Protein AF-W1XJW7-F1 (afdb_monomer)

Mean predicted aligned error: 4.86 Å

InterPro domains:
  IPR000312 Glycosyl transferase, family 3 [PF00591] (8-73)
  IPR035902 Nucleoside phosphorylase/phosphoribosyltransferase catalytic domain superfamily [G3DSA:3.40.1030.10] (2-74)
  IPR035902 Nucleoside phosphor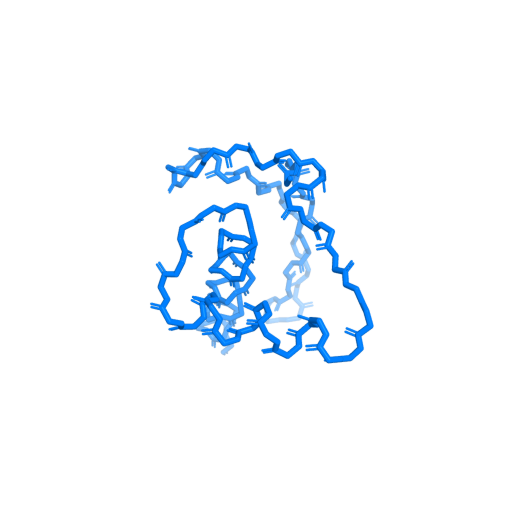ylase/phosphoribosyltransferase catalytic domain superfamily [SSF52418] (6-70)

Foldseek 3Di:
DAWDWDWAAFPNDIDIDTDDVVVVVDDDADPVQQDADDPVRVVVLVVCLVVPDDGDNVSVVVVVVVVVVVNVVRD

Nearest PDB structures (foldseek):
  4x5a-assembly1_A  TM=9.678E-01  e=2.484E-03  Mycobacterium tuberculosis
  5bne-assembly2_C  TM=9.793E-01  e=3.909E-03  Mycobacterium tuberculosis H37Rv
  5c7s-assembly1_A  TM=9.871E-01  e=5.764E-03  Mycobacterium tuberculosis H37Rv
  2bpq-assembly1_B  TM=9.736E-01  e=5.764E-03  Mycobacterium tuberculosis H37Rv
  3uu1-assembly3_C  TM=9.808E-01  e=5.764E-03  Mycobacterium tuberculosis

Radius of gyration: 14.37 Å; Cα contacts (8 Å, |Δi|>4): 69; chains: 1; bounding box: 36×24×32 Å

Structure (mmCIF, N/CA/C/O backbone):
data_AF-W1XJW7-F1
#
_entry.id   AF-W1XJW7-F1
#
loop_
_atom_site.group_PDB
_atom_site.id
_atom_site.type_symbol
_atom_site.label_atom_id
_atom_site.label_alt_id
_atom_site.label_comp_id
_atom_site.label_asym_id
_atom_site.label_entity_id
_atom_site.label_seq_id
_atom_site.pdbx_PDB_ins_code
_atom_site.Cartn_x
_atom_site.Cartn_y
_atom_site.Cartn_z
_atom_site.occupancy
_atom_site.B_iso_or_equiv
_atom_site.auth_seq_id
_atom_site.auth_comp_id
_atom_site.auth_asym_id
_atom_site.auth_atom_id
_atom_site.pdbx_PDB_model_num
ATOM 1 N N . LEU A 1 1 ? 2.856 5.307 5.060 1.00 60.34 1 LEU A N 1
ATOM 2 C CA . LEU A 1 1 ? 3.626 4.841 3.876 1.00 60.34 1 LEU A CA 1
ATOM 3 C C . LEU A 1 1 ? 4.731 5.848 3.635 1.00 60.34 1 LEU A C 1
ATOM 5 O O . LEU A 1 1 ? 4.413 6.995 3.364 1.00 60.34 1 LEU A O 1
ATOM 9 N N . VAL A 1 2 ? 5.980 5.450 3.847 1.00 52.88 2 VAL A N 1
ATOM 10 C CA . VAL A 1 2 ? 7.169 6.284 3.621 1.00 52.88 2 VAL A CA 1
ATOM 11 C C . VAL A 1 2 ? 7.833 5.860 2.313 1.00 52.88 2 VAL A C 1
ATOM 13 O O . VAL A 1 2 ? 7.598 4.733 1.861 1.00 52.88 2 VAL A O 1
ATOM 16 N N . ALA A 1 3 ? 8.660 6.734 1.737 1.00 62.09 3 ALA A N 1
ATOM 17 C CA . ALA A 1 3 ? 9.577 6.362 0.665 1.00 62.09 3 ALA A CA 1
ATOM 18 C C . ALA A 1 3 ? 10.274 5.040 1.025 1.00 62.09 3 ALA A C 1
ATOM 20 O O . ALA A 1 3 ? 10.791 4.875 2.134 1.00 62.09 3 ALA A O 1
ATOM 21 N N . SER A 1 4 ? 10.170 4.064 0.129 1.00 73.06 4 SER A N 1
ATOM 22 C CA . SER A 1 4 ? 10.640 2.699 0.365 1.00 73.06 4 SER A CA 1
ATOM 23 C C . SER A 1 4 ? 11.696 2.334 -0.666 1.00 73.06 4 SER A C 1
ATOM 25 O O . SER A 1 4 ? 11.579 2.690 -1.836 1.00 73.06 4 SER A O 1
ATOM 27 N N . THR A 1 5 ? 12.719 1.599 -0.241 1.00 77.94 5 THR A N 1
ATOM 28 C CA . THR A 1 5 ? 13.692 1.002 -1.158 1.00 77.94 5 THR A CA 1
ATOM 29 C C . THR A 1 5 ? 13.095 -0.265 -1.761 1.00 77.94 5 THR A C 1
ATOM 31 O O . THR A 1 5 ? 12.730 -1.190 -1.033 1.00 77.94 5 THR A O 1
ATOM 34 N N . ILE A 1 6 ? 13.006 -0.313 -3.088 1.00 79.94 6 ILE A N 1
ATOM 35 C CA . ILE A 1 6 ? 12.573 -1.485 -3.847 1.00 79.94 6 ILE A CA 1
ATOM 36 C C . ILE A 1 6 ? 13.798 -2.171 -4.439 1.00 79.94 6 ILE A C 1
ATOM 38 O O . ILE A 1 6 ? 14.682 -1.517 -4.990 1.00 79.94 6 ILE A O 1
ATOM 42 N N . LEU A 1 7 ? 13.820 -3.499 -4.354 1.00 79.38 7 LEU A N 1
ATOM 43 C CA . LEU A 1 7 ? 14.778 -4.346 -5.051 1.00 79.38 7 LEU A CA 1
ATOM 44 C C . LEU A 1 7 ? 14.032 -5.129 -6.137 1.00 79.38 7 LEU A C 1
ATOM 46 O O . LEU A 1 7 ? 13.217 -5.991 -5.812 1.00 79.38 7 LEU A O 1
ATOM 50 N N . SER A 1 8 ? 14.310 -4.845 -7.407 1.00 79.00 8 SER A N 1
ATOM 51 C CA . SER A 1 8 ? 13.784 -5.605 -8.545 1.00 79.00 8 SER A CA 1
ATOM 52 C C . SER A 1 8 ? 14.836 -6.577 -9.078 1.00 79.00 8 SER A C 1
ATOM 54 O O . SER A 1 8 ? 16.041 -6.328 -8.977 1.00 79.00 8 SER A O 1
ATOM 56 N N . LYS A 1 9 ? 14.387 -7.710 -9.634 1.00 81.75 9 LYS A N 1
ATOM 57 C CA . LYS A 1 9 ? 15.245 -8.668 -10.340 1.00 81.75 9 LYS A CA 1
ATOM 58 C C . LYS A 1 9 ? 14.701 -8.913 -11.742 1.00 81.75 9 LYS A C 1
ATOM 60 O O . LYS A 1 9 ? 13.672 -9.561 -11.885 1.00 81.75 9 LYS A O 1
ATOM 65 N N . ILE A 1 10 ? 15.440 -8.478 -12.755 1.00 78.56 10 ILE A N 1
ATOM 66 C CA . ILE A 1 10 ? 15.069 -8.599 -14.171 1.00 78.56 10 ILE A CA 1
ATOM 67 C C . ILE A 1 10 ? 16.211 -9.313 -14.890 1.00 78.56 10 ILE A C 1
ATOM 69 O O . ILE A 1 10 ? 17.368 -8.920 -14.753 1.00 78.56 10 ILE A O 1
ATOM 73 N N . ASN A 1 11 ? 15.918 -10.393 -15.622 1.00 82.25 11 ASN A N 1
ATOM 74 C CA . ASN A 1 11 ? 16.919 -11.170 -16.376 1.00 82.25 11 ASN A CA 1
ATOM 75 C C . ASN A 1 11 ? 18.161 -11.596 -15.563 1.00 82.25 11 ASN A C 1
ATOM 77 O O . ASN A 1 11 ? 19.269 -11.696 -16.084 1.00 82.25 11 ASN A O 1
ATOM 81 N N . GLY A 1 12 ? 17.991 -11.852 -14.262 1.00 84.69 12 GLY A N 1
ATOM 82 C CA . GLY A 1 12 ? 19.089 -12.242 -13.370 1.00 84.69 12 GLY A CA 1
ATOM 83 C C . GLY A 1 12 ? 19.851 -11.077 -12.728 1.00 84.69 12 GLY A C 1
ATOM 84 O O . GLY A 1 12 ? 20.607 -11.318 -11.788 1.00 84.69 12 GLY A O 1
ATOM 85 N N . THR A 1 13 ? 19.614 -9.838 -13.158 1.00 84.88 13 THR A N 1
ATOM 86 C CA . THR A 1 13 ? 20.224 -8.630 -12.594 1.00 84.88 13 THR A CA 1
ATOM 87 C C . THR A 1 13 ? 19.336 -8.037 -11.513 1.00 84.88 13 THR A C 1
ATOM 89 O O . THR A 1 13 ? 18.129 -7.916 -11.696 1.00 84.88 13 THR A O 1
ATOM 92 N N . PHE A 1 14 ? 19.943 -7.649 -10.392 1.00 87.62 14 PHE A N 1
ATOM 93 C CA . PHE A 1 14 ? 19.260 -6.921 -9.330 1.00 87.62 14 PHE A CA 1
ATOM 94 C C . PHE A 1 14 ? 19.464 -5.415 -9.490 1.00 87.62 14 PHE A C 1
ATOM 96 O O . PHE A 1 14 ? 20.594 -4.958 -9.672 1.00 87.62 14 PHE A O 1
ATOM 103 N N . THR A 1 15 ? 18.387 -4.647 -9.365 1.00 87.75 15 THR A N 1
ATOM 104 C CA . THR A 1 15 ? 18.425 -3.183 -9.357 1.00 87.75 15 THR A CA 1
ATOM 105 C C . THR A 1 15 ? 17.676 -2.668 -8.139 1.00 87.75 15 THR A C 1
ATOM 107 O O . THR A 1 15 ? 16.589 -3.140 -7.817 1.00 87.75 15 THR A O 1
ATOM 110 N N . SER A 1 16 ? 18.284 -1.710 -7.443 1.00 88.38 16 SER A N 1
ATOM 111 C CA . SER A 1 16 ? 17.668 -1.023 -6.312 1.00 88.38 16 SER A CA 1
ATOM 112 C C . SER A 1 16 ? 17.268 0.382 -6.733 1.00 88.38 16 SER A C 1
ATOM 114 O O . SER A 1 16 ? 18.057 1.074 -7.373 1.00 88.38 16 SER A O 1
ATOM 116 N N . TYR A 1 17 ? 16.079 0.812 -6.331 1.00 87.50 17 TYR A N 1
ATOM 117 C CA . TYR A 1 17 ? 15.610 2.182 -6.523 1.00 87.50 17 TYR A CA 1
ATOM 118 C C . TYR A 1 17 ? 14.702 2.614 -5.370 1.00 87.50 17 TYR A C 1
ATOM 120 O O . TYR A 1 17 ? 14.198 1.785 -4.609 1.00 87.50 17 TYR A O 1
ATOM 128 N N . GLU A 1 18 ? 14.527 3.923 -5.218 1.00 90.19 18 GLU A N 1
ATOM 129 C CA . GLU A 1 18 ? 13.559 4.486 -4.281 1.00 90.19 18 GLU A CA 1
ATOM 130 C C . GLU A 1 18 ? 12.204 4.643 -4.961 1.00 90.19 18 GLU A C 1
ATOM 132 O O . GLU A 1 18 ? 12.115 5.017 -6.129 1.00 90.19 18 GLU A O 1
ATOM 137 N N . PHE A 1 19 ? 11.149 4.336 -4.215 1.00 87.38 19 PHE A N 1
ATOM 138 C CA . PHE A 1 19 ? 9.775 4.535 -4.638 1.00 87.38 19 PHE A CA 1
ATOM 139 C C . PHE A 1 19 ? 9.093 5.516 -3.684 1.00 87.38 19 PHE A C 1
ATOM 141 O O . PHE A 1 19 ? 8.896 5.195 -2.505 1.00 87.38 19 PHE A O 1
ATOM 148 N N . ASP A 1 20 ? 8.719 6.690 -4.197 1.00 91.06 20 ASP A N 1
ATOM 149 C CA . ASP A 1 20 ? 7.902 7.671 -3.483 1.00 91.06 20 ASP A CA 1
ATOM 150 C C . ASP A 1 20 ? 6.456 7.656 -4.024 1.00 91.06 20 ASP A C 1
ATOM 152 O O . ASP A 1 20 ? 6.214 8.057 -5.165 1.00 91.06 20 ASP A O 1
ATOM 156 N N . PRO A 1 21 ? 5.460 7.241 -3.216 1.00 89.75 21 PRO A N 1
ATOM 157 C CA . PRO A 1 21 ? 4.046 7.304 -3.585 1.00 89.75 21 PRO A CA 1
ATOM 158 C C . PRO A 1 21 ? 3.563 8.677 -4.088 1.00 89.75 21 PRO A C 1
ATOM 160 O O . PRO A 1 21 ? 2.633 8.727 -4.900 1.00 89.75 21 PRO A O 1
ATOM 163 N N . LYS A 1 22 ? 4.182 9.782 -3.647 1.00 92.31 22 LYS A N 1
ATOM 164 C CA . LYS A 1 22 ? 3.801 11.143 -4.057 1.00 92.31 22 LYS A CA 1
ATOM 165 C C . LYS A 1 22 ? 4.076 11.432 -5.522 1.00 92.31 22 LYS A C 1
ATOM 167 O O . L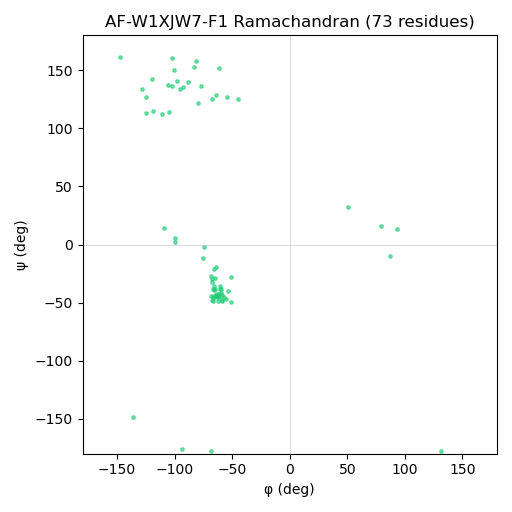YS A 1 22 ? 3.314 12.174 -6.139 1.00 92.31 22 LYS A O 1
ATOM 172 N N . GLU A 1 23 ? 5.089 10.796 -6.106 1.00 92.44 23 GLU A N 1
ATOM 173 C CA . GLU A 1 23 ? 5.384 10.902 -7.541 1.00 92.44 23 GLU A CA 1
ATOM 174 C C . GLU A 1 23 ? 4.256 10.322 -8.410 1.00 92.44 23 GLU A C 1
ATOM 176 O O . GLU A 1 23 ? 4.121 10.672 -9.580 1.00 92.44 23 GLU A O 1
ATOM 181 N N . TYR A 1 24 ? 3.399 9.485 -7.818 1.00 89.94 24 TYR A N 1
ATOM 182 C CA . TYR A 1 24 ? 2.271 8.823 -8.474 1.00 89.94 24 TYR A CA 1
ATOM 183 C C . TYR A 1 24 ? 0.911 9.380 -8.025 1.00 89.94 24 TYR A C 1
ATOM 185 O O . TYR A 1 24 ? -0.127 8.771 -8.288 1.00 89.94 24 TYR A O 1
ATOM 193 N N . GLY A 1 25 ? 0.899 10.536 -7.352 1.00 91.88 25 GLY A N 1
ATOM 194 C CA . GLY A 1 25 ? -0.324 11.224 -6.929 1.00 91.88 25 GLY A CA 1
ATOM 195 C C . GLY A 1 25 ? -0.980 10.661 -5.665 1.00 91.88 25 GLY A C 1
ATOM 196 O O . GLY A 1 25 ? -2.143 10.968 -5.403 1.00 91.88 25 GLY A O 1
ATOM 197 N N . PHE A 1 26 ? -0.268 9.846 -4.880 1.00 91.69 26 PHE A N 1
ATOM 198 C CA . PHE A 1 26 ? -0.743 9.385 -3.576 1.00 91.69 26 PHE A CA 1
ATOM 199 C C . PHE A 1 26 ? -0.164 10.227 -2.444 1.00 91.69 26 PHE A C 1
ATOM 201 O O . PHE A 1 26 ? 1.021 10.541 -2.426 1.00 91.69 26 PHE A O 1
ATOM 208 N N . GLU A 1 27 ? -0.982 10.516 -1.438 1.00 91.19 27 GLU A N 1
ATOM 209 C CA . GLU A 1 27 ? -0.497 11.118 -0.200 1.00 91.19 27 GLU A CA 1
ATOM 210 C C . GLU A 1 27 ? 0.101 10.078 0.750 1.00 91.19 27 GLU A C 1
ATOM 212 O O . GLU A 1 27 ? -0.215 8.882 0.707 1.00 91.19 27 GLU A O 1
ATOM 217 N N . TYR A 1 28 ? 0.955 10.553 1.657 1.00 91.56 28 TYR A N 1
ATOM 218 C CA . TYR A 1 28 ? 1.448 9.719 2.743 1.00 91.56 28 TYR A CA 1
ATOM 219 C C . TYR A 1 28 ? 0.316 9.380 3.708 1.00 91.56 28 TYR A C 1
ATOM 221 O O . TYR A 1 28 ? -0.325 10.265 4.263 1.00 91.56 28 TYR A O 1
ATOM 229 N N . ALA A 1 29 ? 0.124 8.083 3.935 1.00 90.69 29 ALA A N 1
ATOM 230 C CA . ALA A 1 29 ? -0.750 7.590 4.990 1.00 90.69 29 ALA A CA 1
ATOM 231 C C . ALA A 1 29 ? -0.063 7.704 6.355 1.00 90.69 29 ALA A C 1
ATOM 233 O O . ALA A 1 29 ? 1.104 7.291 6.486 1.00 90.69 29 ALA A O 1
ATOM 234 N N . ASP A 1 30 ? -0.810 8.172 7.354 1.00 91.62 30 ASP A N 1
ATOM 235 C CA . ASP A 1 30 ? -0.409 8.086 8.753 1.00 91.62 30 ASP A CA 1
ATOM 236 C C . ASP A 1 30 ? -0.249 6.614 9.162 1.00 91.62 30 ASP A C 1
ATOM 238 O O . ASP A 1 30 ? -0.874 5.703 8.609 1.00 91.62 30 ASP A O 1
ATOM 242 N N . LYS A 1 31 ? 0.625 6.347 10.133 1.00 89.75 31 LYS A N 1
ATOM 243 C CA . LYS A 1 31 ? 0.865 4.978 10.592 1.00 89.75 31 LYS A CA 1
ATOM 244 C C . LYS A 1 31 ? -0.407 4.335 11.160 1.00 89.75 31 LYS A C 1
ATOM 246 O O . LYS A 1 31 ? -0.641 3.157 10.899 1.00 89.75 31 LYS A O 1
ATOM 251 N N . THR A 1 32 ? -1.224 5.102 11.877 1.00 93.56 32 THR A N 1
ATOM 252 C CA . THR A 1 32 ? -2.486 4.641 12.479 1.00 93.56 32 THR A CA 1
ATOM 253 C C . THR A 1 32 ? -3.513 4.237 11.419 1.00 93.56 32 THR A C 1
ATOM 255 O O . THR A 1 32 ? -4.292 3.304 11.614 1.00 93.56 32 THR A O 1
ATOM 258 N N . GLU A 1 33 ? -3.463 4.843 10.228 1.00 93.44 33 GLU A N 1
ATOM 259 C CA . GLU A 1 33 ? -4.318 4.444 9.111 1.00 93.44 33 GLU A CA 1
ATOM 260 C C . GLU A 1 33 ? -4.005 3.038 8.603 1.00 93.44 33 GLU A C 1
ATOM 262 O O . GLU A 1 33 ? -4.867 2.429 7.976 1.00 93.44 33 GLU A O 1
ATOM 267 N N . LEU A 1 34 ? -2.812 2.4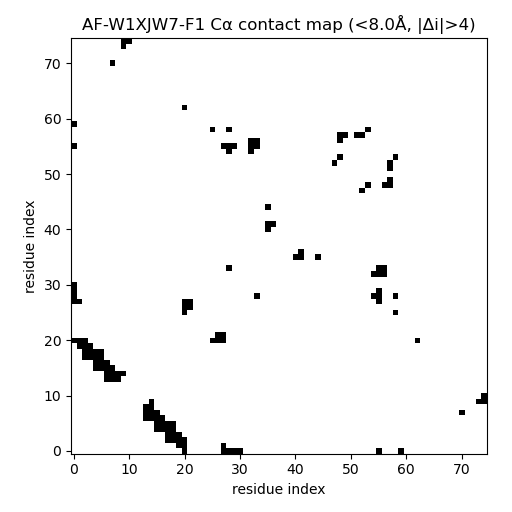99 8.856 1.00 93.31 34 LEU A N 1
ATOM 268 C CA . LEU A 1 34 ? -2.375 1.192 8.357 1.00 93.31 34 LEU A CA 1
ATOM 269 C C . LEU A 1 34 ? -2.496 0.075 9.397 1.00 93.31 34 LEU A C 1
ATOM 271 O O . LEU A 1 34 ? -2.148 -1.068 9.106 1.00 93.31 34 LEU A O 1
ATOM 275 N N . GLU A 1 35 ? -3.006 0.380 10.589 1.00 95.44 35 GLU A N 1
ATOM 276 C CA . GLU A 1 35 ? -3.196 -0.615 11.639 1.00 95.44 35 GLU A CA 1
ATOM 277 C C . GLU A 1 35 ? -4.221 -1.677 11.221 1.00 95.44 35 GLU A C 1
ATOM 279 O O . GLU A 1 35 ? -5.328 -1.370 10.762 1.00 95.44 35 GLU A O 1
ATOM 284 N N . GLY A 1 36 ? -3.819 -2.939 11.363 1.00 95.38 36 GLY A N 1
ATOM 285 C CA . GLY A 1 36 ? -4.700 -4.097 11.277 1.00 95.38 36 GLY A CA 1
ATOM 286 C C . GLY A 1 36 ? -5.203 -4.522 12.656 1.00 95.38 36 GLY A C 1
ATOM 287 O O . GLY A 1 36 ? -4.901 -3.897 13.671 1.00 95.38 36 GLY A O 1
ATOM 288 N N . GLY A 1 37 ? -5.946 -5.621 12.691 1.00 96.88 37 GLY A N 1
ATOM 289 C CA . GLY A 1 37 ? -6.387 -6.269 13.922 1.00 96.88 37 GLY A CA 1
ATOM 290 C C . GLY A 1 37 ? -6.221 -7.782 13.849 1.00 96.88 37 GLY A C 1
ATOM 291 O O . GLY A 1 37 ? -5.316 -8.296 13.186 1.00 96.88 37 GLY A O 1
ATOM 292 N N . ASP A 1 38 ? -7.113 -8.498 14.525 1.00 98.44 38 ASP A N 1
ATOM 293 C CA . ASP A 1 38 ? -7.222 -9.948 14.393 1.00 98.44 38 ASP A CA 1
ATOM 294 C C . ASP A 1 38 ? -7.753 -10.374 13.007 1.00 98.44 38 ASP A C 1
ATOM 296 O O . ASP A 1 38 ? -7.996 -9.558 12.113 1.00 98.44 38 ASP A O 1
ATOM 300 N N . ALA A 1 39 ? -7.929 -11.682 12.808 1.00 98.31 39 ALA A N 1
ATOM 301 C CA . ALA A 1 39 ? -8.405 -12.234 11.542 1.00 98.31 39 ALA A CA 1
ATOM 302 C C . ALA A 1 39 ? -9.798 -11.715 11.136 1.00 98.31 39 ALA A C 1
ATOM 304 O O . ALA A 1 39 ? -10.028 -11.454 9.954 1.00 98.31 39 ALA A O 1
ATOM 305 N N . THR A 1 40 ? -10.712 -11.536 12.093 1.00 98.56 40 THR A N 1
ATOM 306 C CA . THR A 1 40 ? -12.072 -11.041 11.836 1.00 98.56 40 THR A CA 1
ATOM 307 C C . THR A 1 40 ? -12.021 -9.584 11.388 1.00 98.56 40 THR A C 1
ATOM 309 O O . THR A 1 40 ? -12.581 -9.238 10.345 1.00 98.56 40 THR A O 1
ATOM 312 N N . VAL A 1 41 ? -11.267 -8.757 12.115 1.00 98.19 41 VAL A N 1
ATOM 313 C CA . VAL A 1 41 ? -11.054 -7.340 11.794 1.00 98.19 41 VAL A CA 1
ATOM 314 C C . VAL A 1 41 ? -10.378 -7.184 10.430 1.00 98.19 41 VAL A C 1
ATOM 316 O O . VAL A 1 41 ? -10.822 -6.394 9.596 1.00 98.19 41 VAL A O 1
ATOM 319 N N . ASN A 1 42 ? -9.341 -7.973 10.142 1.00 98.06 42 ASN A N 1
ATOM 320 C CA . ASN A 1 42 ? -8.638 -7.907 8.859 1.00 98.06 42 ASN A CA 1
ATOM 321 C C . ASN A 1 42 ? -9.508 -8.378 7.688 1.00 98.06 42 ASN A C 1
ATOM 323 O O . ASN A 1 42 ? -9.394 -7.837 6.585 1.00 98.06 42 ASN A O 1
ATOM 327 N N . ALA A 1 43 ? -10.413 -9.334 7.904 1.00 98.56 43 ALA A N 1
ATOM 328 C CA . ALA A 1 43 ? -11.366 -9.746 6.880 1.00 98.56 43 ALA A CA 1
ATOM 329 C C . ALA A 1 43 ? -12.361 -8.620 6.544 1.00 98.56 43 ALA A C 1
ATOM 331 O O . ALA A 1 43 ? -12.690 -8.416 5.374 1.00 98.56 43 ALA A O 1
ATOM 332 N N . GLU A 1 44 ? -12.820 -7.861 7.543 1.00 98.50 44 GLU A N 1
ATOM 333 C CA . GLU A 1 44 ? -13.666 -6.681 7.329 1.00 98.50 44 GLU A CA 1
ATOM 334 C C . GLU A 1 44 ? -12.923 -5.561 6.610 1.00 98.50 44 GLU A C 1
ATOM 336 O O . GLU A 1 44 ? -13.421 -5.059 5.602 1.00 98.50 44 GLU A O 1
ATOM 341 N N . ILE A 1 45 ? -11.713 -5.223 7.068 1.00 98.12 45 ILE A N 1
ATOM 342 C CA . ILE A 1 45 ? -10.827 -4.263 6.397 1.00 98.12 45 ILE A CA 1
ATOM 343 C C . ILE A 1 45 ? -10.677 -4.632 4.920 1.00 98.12 45 ILE A C 1
ATOM 345 O O . ILE A 1 45 ? -10.871 -3.788 4.049 1.00 98.12 45 ILE A O 1
ATOM 349 N N . THR A 1 46 ? -10.382 -5.902 4.638 1.00 98.00 46 THR A N 1
ATOM 350 C CA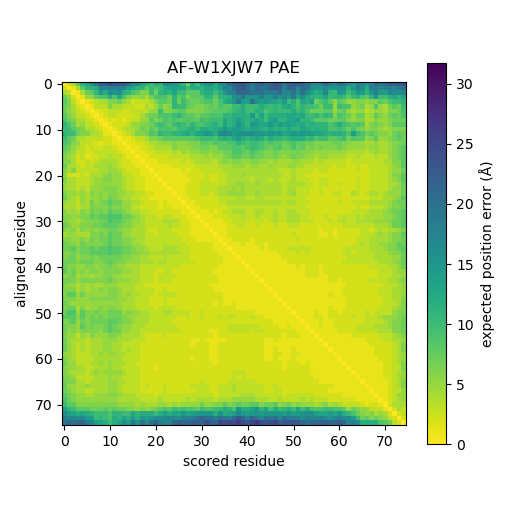 . THR A 1 46 ? -10.209 -6.401 3.270 1.00 98.00 46 THR A CA 1
ATOM 351 C C . THR A 1 46 ? -11.469 -6.183 2.439 1.00 98.00 46 THR A C 1
ATOM 353 O O . THR A 1 46 ? -11.393 -5.629 1.345 1.00 98.00 46 THR A O 1
ATOM 356 N N . ARG A 1 47 ? -12.645 -6.556 2.963 1.00 98.56 47 ARG A N 1
ATOM 357 C CA . ARG A 1 47 ? -13.922 -6.343 2.266 1.00 98.56 47 ARG A CA 1
ATOM 358 C C . ARG A 1 47 ? -14.183 -4.869 1.974 1.00 98.56 47 ARG A C 1
ATOM 360 O O . ARG A 1 47 ? -14.624 -4.562 0.872 1.00 98.56 47 ARG A O 1
ATOM 367 N N . ARG A 1 48 ? -13.902 -3.959 2.912 1.00 98.44 48 ARG A N 1
ATOM 368 C CA . ARG A 1 48 ? -14.098 -2.517 2.688 1.00 98.44 48 ARG A CA 1
ATOM 369 C C . ARG A 1 48 ? -13.126 -1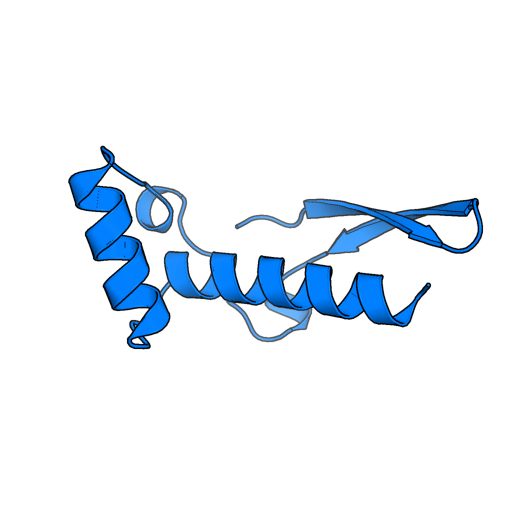.954 1.653 1.00 98.44 48 ARG A C 1
ATOM 371 O O . ARG A 1 48 ? -13.560 -1.243 0.750 1.00 98.44 48 ARG A O 1
ATOM 378 N N . VAL A 1 49 ? -11.845 -2.323 1.726 1.00 97.94 49 VAL A N 1
ATOM 379 C CA . VAL A 1 49 ? -10.831 -1.914 0.739 1.00 97.94 49 VAL A CA 1
ATOM 380 C C . VAL A 1 49 ? -11.221 -2.384 -0.663 1.00 97.94 49 VAL A C 1
ATOM 382 O O . VAL A 1 49 ? -11.225 -1.582 -1.597 1.00 97.94 49 VAL A O 1
ATOM 385 N N . LEU A 1 50 ? -11.609 -3.655 -0.812 1.00 97.62 50 LEU A N 1
ATOM 386 C CA . LEU A 1 50 ? -12.077 -4.205 -2.090 1.00 97.62 50 LEU A CA 1
ATOM 387 C C . LEU A 1 50 ? -13.430 -3.620 -2.525 1.00 97.62 50 LEU A C 1
ATOM 389 O O . LEU A 1 50 ? -13.696 -3.516 -3.718 1.0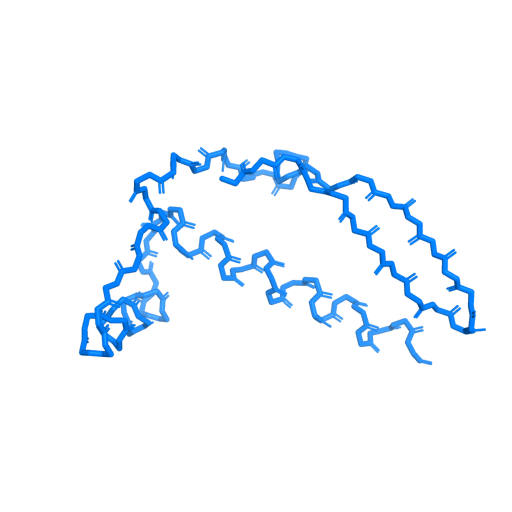0 97.62 50 LEU A O 1
ATOM 393 N N . GLY A 1 51 ? -14.255 -3.188 -1.570 1.00 98.19 51 GLY A N 1
ATOM 394 C CA . GLY A 1 51 ? -15.488 -2.434 -1.799 1.00 98.19 51 GLY A CA 1
ATOM 395 C C . GLY A 1 51 ? -15.273 -0.967 -2.187 1.00 98.19 51 GLY A C 1
ATOM 396 O O . GLY A 1 51 ? -16.247 -0.268 -2.449 1.00 98.19 51 GLY A O 1
ATOM 397 N N . GLY A 1 52 ? -14.025 -0.490 -2.244 1.00 96.75 52 GLY A N 1
ATOM 398 C CA . GLY A 1 52 ? -13.688 0.859 -2.701 1.00 96.75 52 GLY A CA 1
ATOM 399 C C . GLY A 1 52 ? -13.576 1.921 -1.603 1.00 96.75 52 GLY A C 1
ATOM 400 O O . GLY A 1 52 ? -13.518 3.107 -1.936 1.00 96.75 52 GLY A O 1
ATOM 401 N N . GLU A 1 53 ? -13.515 1.533 -0.324 1.00 97.69 53 GLU A N 1
ATOM 402 C CA . GLU A 1 53 ? -13.222 2.457 0.782 1.00 97.69 53 GLU A CA 1
ATOM 403 C C . GLU A 1 53 ? -11.906 3.211 0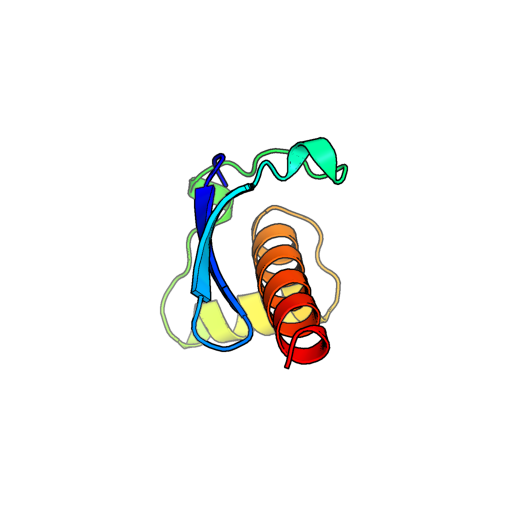.519 1.00 97.69 53 GLU A C 1
ATOM 405 O O . GLU A 1 53 ? -10.874 2.605 0.230 1.00 97.69 53 GLU A O 1
ATOM 410 N N . GLN A 1 54 ? -11.941 4.543 0.595 1.00 94.19 54 GLN A N 1
ATOM 411 C CA . GLN A 1 54 ? -10.762 5.391 0.396 1.00 94.19 54 GLN A CA 1
ATOM 412 C C . GLN A 1 54 ? -9.939 5.509 1.685 1.00 94.19 54 GLN A C 1
ATOM 414 O O . GLN A 1 54 ? -10.486 5.427 2.780 1.00 94.19 54 GLN A O 1
ATOM 419 N N . GLY A 1 55 ? -8.629 5.738 1.554 1.00 93.00 55 GLY A N 1
ATOM 420 C CA . GLY A 1 55 ? -7.719 5.975 2.682 1.00 93.00 55 GLY A CA 1
ATOM 421 C C . GLY A 1 55 ? -6.444 5.132 2.628 1.00 93.00 55 GLY A C 1
ATOM 422 O O . GLY A 1 55 ? -6.236 4.354 1.689 1.00 93.00 55 GLY A O 1
ATOM 423 N N . GLY A 1 56 ? -5.593 5.264 3.653 1.00 94.25 56 GLY A N 1
ATOM 424 C CA . GLY A 1 56 ? -4.252 4.673 3.674 1.00 94.25 56 GLY A CA 1
ATOM 425 C C . GLY A 1 56 ? -4.196 3.166 3.400 1.00 94.25 56 GLY A C 1
ATOM 426 O O . GLY A 1 56 ? -3.331 2.714 2.649 1.00 94.25 56 GLY A O 1
ATOM 427 N N . LYS A 1 57 ? -5.145 2.382 3.932 1.00 95.25 57 LYS A N 1
ATOM 428 C CA . LYS A 1 57 ? -5.198 0.922 3.708 1.00 95.25 57 LYS A CA 1
ATOM 429 C C . LYS A 1 57 ? -5.408 0.569 2.235 1.00 95.25 57 LYS A C 1
ATOM 431 O O . LYS A 1 57 ? -4.727 -0.314 1.717 1.00 95.25 57 LYS A O 1
ATOM 436 N N . ARG A 1 58 ? -6.306 1.278 1.539 1.00 95.12 58 ARG A N 1
ATOM 437 C CA . ARG A 1 58 ? -6.526 1.087 0.098 1.00 95.12 58 ARG A CA 1
ATOM 438 C C . ARG A 1 58 ? -5.301 1.510 -0.698 1.00 95.12 58 ARG A C 1
ATOM 440 O O . ARG A 1 58 ? -4.880 0.760 -1.572 1.00 95.12 58 ARG A O 1
ATOM 447 N N . THR A 1 59 ? -4.709 2.659 -0.376 1.00 94.69 59 THR A N 1
ATOM 448 C CA . THR A 1 59 ? -3.474 3.125 -1.023 1.00 94.69 59 THR A CA 1
ATOM 449 C C . THR A 1 59 ? -2.362 2.081 -0.910 1.00 94.69 59 THR A C 1
ATOM 451 O O . THR A 1 59 ? -1.765 1.722 -1.920 1.00 94.69 59 THR A O 1
ATOM 454 N N . ALA A 1 60 ? -2.140 1.512 0.280 1.00 92.81 60 ALA A N 1
ATOM 455 C CA . ALA A 1 60 ? -1.150 0.453 0.485 1.00 92.81 60 ALA A CA 1
ATOM 456 C C . ALA A 1 60 ? -1.398 -0.771 -0.412 1.00 92.81 60 ALA A C 1
ATOM 458 O O . ALA A 1 60 ? -0.470 -1.283 -1.037 1.00 92.81 60 ALA A O 1
ATOM 459 N N . VAL A 1 61 ? -2.653 -1.222 -0.504 1.00 94.88 61 VAL A N 1
ATOM 460 C CA . VAL A 1 61 ? -3.029 -2.364 -1.349 1.00 94.88 61 VAL A CA 1
ATOM 461 C C . VAL A 1 61 ? -2.815 -2.059 -2.831 1.00 94.88 61 VAL A C 1
ATOM 463 O O . VAL A 1 61 ? -2.241 -2.882 -3.538 1.00 94.88 61 VAL A O 1
ATOM 466 N N . VAL A 1 62 ? -3.231 -0.880 -3.301 1.00 94.19 62 VAL A N 1
ATOM 467 C CA . VAL A 1 62 ? -3.080 -0.464 -4.705 1.00 94.19 62 VAL A CA 1
ATOM 468 C C . VAL A 1 62 ? -1.610 -0.386 -5.105 1.00 94.19 62 VAL A C 1
ATOM 470 O O . VAL A 1 62 ? -1.248 -0.904 -6.158 1.00 94.19 62 VAL A O 1
ATOM 473 N N . LEU A 1 63 ? -0.761 0.207 -4.263 1.00 92.69 63 LEU A N 1
ATOM 474 C CA . LEU A 1 63 ? 0.674 0.305 -4.526 1.00 92.69 63 LEU A CA 1
ATOM 475 C C . LEU A 1 63 ? 1.320 -1.083 -4.608 1.00 92.69 63 LEU A C 1
ATOM 477 O O . LEU A 1 63 ? 1.995 -1.385 -5.588 1.00 92.69 63 LEU A O 1
ATOM 481 N N . ASN A 1 64 ? 1.049 -1.962 -3.639 1.00 90.94 64 ASN A N 1
ATOM 482 C CA . ASN A 1 64 ? 1.579 -3.328 -3.655 1.00 90.94 64 ASN A CA 1
ATOM 483 C C . ASN A 1 64 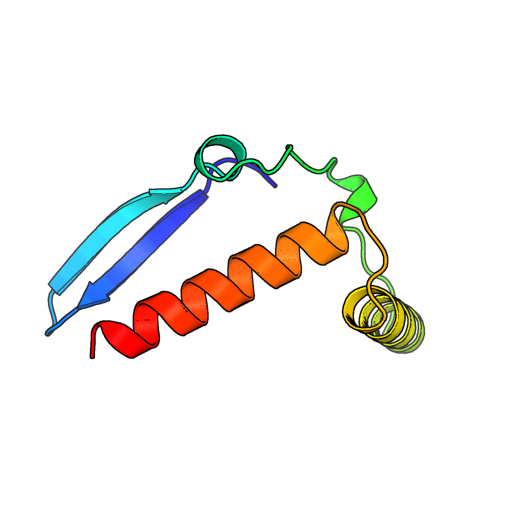? 1.102 -4.123 -4.881 1.00 90.94 64 ASN A C 1
ATOM 485 O O . ASN A 1 64 ? 1.899 -4.811 -5.517 1.00 90.94 64 ASN A O 1
ATOM 489 N N . ALA A 1 65 ? -0.180 -4.011 -5.240 1.00 92.81 65 ALA A N 1
ATOM 490 C CA . ALA A 1 65 ? -0.731 -4.672 -6.420 1.00 92.81 65 ALA A CA 1
ATOM 491 C C . ALA A 1 65 ? -0.108 -4.133 -7.718 1.00 92.81 65 ALA A C 1
ATOM 493 O O . ALA A 1 65 ? 0.271 -4.915 -8.586 1.00 92.81 65 ALA A O 1
ATOM 494 N N . GLY A 1 66 ? 0.050 -2.811 -7.835 1.00 90.62 66 GLY A N 1
ATOM 495 C CA . GLY A 1 66 ? 0.700 -2.174 -8.979 1.00 90.62 66 GLY A CA 1
ATOM 496 C C . GLY A 1 66 ? 2.139 -2.650 -9.167 1.00 90.62 66 GLY A C 1
ATOM 497 O O . GLY A 1 66 ? 2.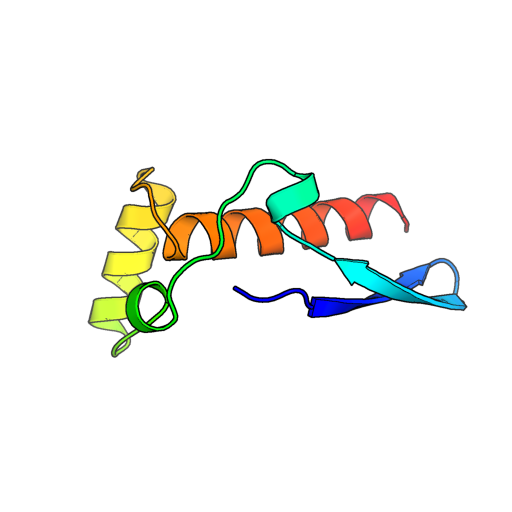522 -2.998 -10.281 1.00 90.62 66 GLY A O 1
ATOM 498 N N . MET A 1 67 ? 2.905 -2.758 -8.078 1.00 88.12 67 MET A N 1
ATOM 499 C CA . MET A 1 67 ? 4.276 -3.279 -8.110 1.00 88.12 67 MET A CA 1
ATOM 500 C C . MET A 1 67 ? 4.345 -4.756 -8.508 1.00 88.12 67 MET A C 1
ATOM 502 O O . MET A 1 67 ? 5.255 -5.145 -9.237 1.00 88.12 67 MET A O 1
ATOM 506 N N . ALA A 1 68 ? 3.397 -5.581 -8.055 1.00 88.50 68 ALA A N 1
ATOM 507 C CA . ALA A 1 68 ? 3.322 -6.983 -8.467 1.00 88.50 68 ALA A CA 1
ATOM 508 C C . ALA A 1 68 ? 3.043 -7.114 -9.975 1.00 88.50 68 ALA A C 1
ATOM 510 O O . ALA A 1 68 ? 3.723 -7.870 -10.664 1.00 88.50 68 ALA A O 1
ATOM 511 N N . VAL A 1 69 ? 2.100 -6.323 -10.499 1.00 88.88 69 VAL A N 1
ATOM 512 C CA . VAL A 1 69 ? 1.772 -6.293 -11.935 1.00 88.88 69 VAL A CA 1
ATOM 513 C C . VAL A 1 69 ? 2.927 -5.735 -12.771 1.00 88.88 69 VAL A C 1
ATOM 515 O O . VAL A 1 69 ? 3.169 -6.213 -13.876 1.00 88.88 69 VAL A O 1
ATOM 518 N N . ALA A 1 70 ? 3.639 -4.721 -12.273 1.00 85.19 70 ALA A N 1
ATOM 519 C CA . ALA A 1 70 ? 4.799 -4.159 -12.960 1.00 85.19 70 ALA A CA 1
ATOM 520 C C . ALA A 1 70 ? 5.912 -5.205 -13.122 1.00 85.19 70 ALA A C 1
ATOM 522 O O . ALA A 1 70 ? 6.430 -5.359 -14.222 1.00 85.19 70 ALA A O 1
ATOM 523 N N . GLN A 1 71 ? 6.199 -5.975 -12.066 1.00 79.50 71 GLN A N 1
ATOM 524 C CA . GLN A 1 71 ? 7.219 -7.027 -12.101 1.00 79.50 71 GLN A CA 1
ATOM 525 C C . GLN A 1 71 ? 6.870 -8.176 -13.050 1.00 79.50 71 GLN A C 1
ATOM 527 O O . GLN A 1 71 ? 7.763 -8.710 -13.695 1.00 79.50 71 GLN A O 1
ATOM 532 N N . GLU A 1 72 ? 5.594 -8.552 -13.172 1.00 74.56 72 GLU A N 1
ATOM 533 C CA . GLU A 1 72 ? 5.172 -9.607 -14.105 1.00 74.56 72 GLU A CA 1
ATOM 534 C C . GLU A 1 72 ? 5.498 -9.259 -15.565 1.00 74.56 72 GLU A C 1
ATOM 536 O O . GLU A 1 72 ? 5.864 -10.133 -16.343 1.00 74.56 72 GLU A O 1
ATOM 541 N N . LYS A 1 73 ? 5.402 -7.981 -15.945 1.00 66.31 73 LYS A N 1
ATOM 542 C CA . LYS A 1 73 ? 5.663 -7.534 -17.323 1.00 66.31 73 LYS A CA 1
ATOM 543 C C . LYS A 1 73 ? 7.146 -7.488 -17.693 1.00 66.31 73 LYS A C 1
ATOM 545 O O . LYS A 1 73 ? 7.460 -7.282 -18.863 1.00 66.31 73 LYS A O 1
ATOM 550 N N . GLU A 1 74 ? 8.036 -7.620 -16.715 1.00 59.38 74 GLU A N 1
ATOM 551 C CA . GLU A 1 74 ? 9.489 -7.543 -16.895 1.00 59.38 74 GLU A CA 1
ATOM 552 C C . GLU A 1 74 ? 10.158 -8.931 -16.967 1.00 59.38 74 GLU A C 1
ATOM 554 O O . GLU A 1 74 ? 11.387 -9.010 -17.036 1.00 59.38 74 GLU A O 1
ATOM 559 N N . VAL A 1 75 ? 9.363 -10.013 -16.969 1.00 51.31 75 VAL A N 1
ATOM 560 C CA . VAL A 1 75 ? 9.802 -11.415 -17.132 1.00 51.31 75 VAL A CA 1
ATOM 561 C C . VAL A 1 75 ? 9.625 -11.869 -18.577 1.00 51.31 75 VAL A C 1
ATOM 563 O O . VAL A 1 75 ? 10.628 -12.338 -19.160 1.00 51.31 75 VAL A O 1
#

Organism: NCBI:txid408170

Secondary structure (DSSP, 8-state):
---EEEEEEETTEEEEEEE-GGGGTPPPPPTGGG---SHHHHHHHHHHHHTT--SHHHHHHHHHHHHHHHHHTT-

pLDDT: mean 88.46, std 10.8, range [51.31, 98.56]

Solvent-accessible surface area (backbone atoms only — not comparable to full-atom values): 4544 Å² total; per-residue (Å²): 89,71,76,39,82,45,78,48,76,46,94,87,45,77,48,75,48,80,48,54,59,56,85,75,77,40,79,73,30,56,71,78,52,62,64,79,66,57,74,70,52,41,52,50,52,48,51,40,38,77,70,63,46,83,54,40,52,33,52,52,50,51,53,54,51,51,53,55,57,54,55,63,76,58,111

Sequence (75 aa):
LVASTILSKINGTFTSYEFDPKEYGFEYADKTELEGGDATVNAEITRRVLGGEQGGKRTAVVLNAGMAVAQEKEV